Protein AF-A0A160TIC3-F1 (afdb_monomer)

Mean predicted aligned error: 8.0 Å

Secondary structure (DSSP, 8-state):
------------S-S-HHHHHHHHHHHHHHHHHT--HHHHHHHHHHTTT-GGGHHHHHHHHHHHHHHHTS------SSS--HHHHHHHHHHH-GGGGGGS--SS-TT-HHHHHHHHHHHHHHHHHHHHHHHT---

Organism: NCBI:txid652676

pLDDT: mean 81.6, std 15.87, range [39.41, 95.56]

Radius of gyration: 15.98 Å; Cα contacts (8 Å, |Δi|>4): 124; chains: 1; bounding box: 35×35×46 Å

Sequence (135 aa):
MMHMPIAGAVAPPVLPEAMVMQAARLWREARNAGDPVQPVLYALFASHGYDMLAPTFDSVMTLCESRFDRSLCTGCPLAPSADERLLCRLLAFPEDLSRIAPCRNPGSGGIEAALGCALVSARIMAMAAMEGRPQ

Structure (mmCIF, N/CA/C/O backbone):
data_AF-A0A160TIC3-F1
#
_entry.id   AF-A0A160TIC3-F1
#
loop_
_atom_site.group_PDB
_atom_site.id
_atom_site.type_symbol
_atom_site.label_atom_id
_atom_site.label_alt_id
_atom_site.label_comp_id
_atom_site.label_asym_id
_atom_site.label_entity_id
_atom_site.label_seq_id
_atom_site.pdbx_PDB_ins_code
_atom_site.Cartn_x
_atom_site.Cartn_y
_atom_site.Cartn_z
_atom_site.occupancy
_atom_site.B_iso_or_equiv
_atom_site.auth_seq_id
_atom_site.auth_comp_id
_atom_site.auth_asym_id
_atom_site.auth_atom_id
_atom_site.pdbx_PDB_model_num
ATOM 1 N N . MET A 1 1 ? 20.604 -27.325 32.363 1.00 43.50 1 MET A N 1
ATOM 2 C CA . MET A 1 1 ? 20.337 -25.992 31.779 1.00 43.50 1 MET A CA 1
ATOM 3 C C . MET A 1 1 ? 19.081 -26.099 30.940 1.00 43.50 1 MET A C 1
ATOM 5 O O . MET A 1 1 ? 19.071 -26.883 30.002 1.00 43.50 1 MET A O 1
ATOM 9 N N . MET A 1 2 ? 18.013 -25.405 31.328 1.00 40.25 2 MET A N 1
ATOM 10 C CA . MET A 1 2 ? 16.756 -25.390 30.579 1.00 40.25 2 MET A CA 1
ATOM 11 C C . MET A 1 2 ? 16.929 -24.496 29.346 1.00 40.25 2 MET A C 1
ATOM 13 O O . MET A 1 2 ? 17.326 -23.342 29.484 1.00 40.25 2 MET A O 1
ATOM 17 N N . HIS A 1 3 ? 16.663 -25.016 28.148 1.00 42.41 3 HIS A N 1
ATOM 18 C CA . HIS A 1 3 ? 16.443 -24.168 26.979 1.00 42.41 3 HIS A CA 1
ATOM 19 C C . HIS A 1 3 ? 15.075 -23.500 27.139 1.00 42.41 3 HIS A C 1
ATOM 21 O O . HIS A 1 3 ? 14.052 -24.181 27.115 1.00 42.41 3 HIS A O 1
ATOM 27 N N . MET A 1 4 ? 15.055 -22.177 27.319 1.00 41.50 4 MET A N 1
ATOM 28 C CA . MET A 1 4 ? 13.846 -21.404 27.050 1.00 41.50 4 MET A CA 1
ATOM 29 C C . MET A 1 4 ? 13.647 -21.349 25.534 1.00 41.50 4 MET A C 1
ATOM 31 O O . MET A 1 4 ? 14.604 -21.042 24.816 1.00 41.50 4 MET A O 1
ATOM 35 N N . PRO A 1 5 ? 12.435 -21.605 25.023 1.00 50.72 5 PRO A N 1
ATOM 36 C CA . PRO A 1 5 ? 12.123 -21.237 23.659 1.00 50.72 5 PRO A CA 1
ATOM 37 C C . PRO A 1 5 ? 12.170 -19.709 23.570 1.00 50.72 5 PRO A C 1
ATOM 39 O O . PRO A 1 5 ? 11.600 -19.009 24.409 1.00 50.72 5 PRO A O 1
ATOM 42 N N . ILE A 1 6 ? 12.876 -19.193 22.565 1.00 42.00 6 ILE A N 1
ATOM 43 C CA . ILE A 1 6 ? 12.772 -17.795 22.153 1.00 42.00 6 ILE A CA 1
ATOM 44 C C . ILE A 1 6 ? 11.293 -17.576 21.846 1.00 42.00 6 ILE A C 1
ATOM 46 O O . ILE A 1 6 ? 10.763 -18.170 20.906 1.00 42.00 6 ILE A O 1
ATOM 50 N N . ALA A 1 7 ? 10.626 -16.797 22.700 1.00 42.06 7 ALA A N 1
ATOM 51 C CA . ALA A 1 7 ? 9.279 -16.316 22.460 1.00 42.06 7 ALA A CA 1
ATOM 52 C C . ALA A 1 7 ? 9.243 -15.795 21.024 1.00 42.06 7 ALA A C 1
ATOM 54 O O . ALA A 1 7 ? 10.051 -14.934 20.666 1.00 42.06 7 ALA A O 1
ATOM 55 N N . GLY A 1 8 ? 8.387 -16.404 20.194 1.00 39.41 8 GLY A N 1
ATOM 56 C CA . GLY A 1 8 ? 8.243 -16.035 18.794 1.00 39.41 8 GLY A CA 1
ATOM 57 C C . GLY A 1 8 ? 8.161 -14.522 18.709 1.00 39.41 8 GLY A C 1
ATOM 58 O O . GLY A 1 8 ? 7.408 -13.922 19.474 1.00 39.41 8 GLY A O 1
ATOM 59 N N . ALA A 1 9 ? 9.005 -13.923 17.868 1.00 40.31 9 ALA A N 1
ATOM 60 C CA . ALA A 1 9 ? 9.001 -12.491 17.642 1.00 40.31 9 ALA A CA 1
ATOM 61 C C . ALA A 1 9 ? 7.568 -12.095 17.279 1.00 40.31 9 ALA A C 1
ATOM 63 O O . ALA A 1 9 ? 7.111 -12.343 16.164 1.00 40.31 9 ALA A O 1
ATOM 64 N N . VAL A 1 10 ? 6.834 -11.570 18.261 1.00 43.38 10 VAL A N 1
ATOM 65 C CA . VAL A 1 10 ? 5.527 -10.973 18.044 1.00 43.38 10 VAL A CA 1
ATOM 66 C C . VAL A 1 10 ? 5.830 -9.838 17.092 1.00 43.38 10 VAL A C 1
ATOM 68 O O . VAL A 1 10 ? 6.557 -8.910 17.455 1.00 43.38 10 VAL A O 1
ATOM 71 N N . ALA A 1 11 ? 5.387 -9.981 15.841 1.00 53.03 11 ALA A N 1
ATOM 72 C CA . ALA A 1 11 ? 5.526 -8.919 14.866 1.00 53.03 11 ALA A CA 1
ATOM 73 C C . ALA A 1 11 ? 5.005 -7.634 15.531 1.00 53.03 11 ALA A C 1
ATOM 75 O O . ALA A 1 11 ? 3.964 -7.687 16.198 1.00 53.03 11 ALA A O 1
ATOM 76 N N . PRO A 1 12 ? 5.753 -6.519 15.451 1.00 54.91 12 PRO A N 1
ATOM 77 C CA . PRO A 1 12 ? 5.342 -5.271 16.081 1.00 54.91 12 PRO A CA 1
ATOM 78 C C . PRO A 1 12 ? 3.912 -4.929 15.646 1.00 54.91 12 PRO A C 1
ATOM 80 O O . PRO A 1 12 ? 3.515 -5.334 14.552 1.00 54.91 12 PRO A O 1
ATOM 83 N N . PRO A 1 13 ? 3.130 -4.210 16.471 1.00 56.34 13 PRO A N 1
ATOM 84 C CA . PRO A 1 13 ? 1.769 -3.855 16.110 1.00 56.34 13 PRO A CA 1
ATOM 85 C C . PRO A 1 13 ? 1.809 -3.063 14.803 1.00 56.34 13 PRO A C 1
ATOM 87 O O . PRO A 1 13 ? 2.240 -1.913 14.740 1.00 56.34 13 PRO A O 1
ATOM 90 N N . VAL A 1 14 ? 1.378 -3.730 13.744 1.00 73.69 14 VAL A N 1
ATOM 91 C CA . VAL A 1 14 ? 1.146 -3.204 12.404 1.00 73.69 14 VAL A CA 1
ATOM 92 C C . VAL A 1 14 ? -0.319 -3.498 12.098 1.00 73.69 14 VAL A C 1
ATOM 94 O O . VAL A 1 14 ? -0.939 -4.329 12.769 1.00 73.69 14 VAL A O 1
ATOM 97 N N . LEU A 1 15 ? -0.897 -2.783 11.129 1.00 81.62 15 LEU A N 1
ATOM 98 C CA . LEU A 1 15 ? -2.255 -3.042 10.649 1.00 81.62 15 LEU A CA 1
ATOM 99 C C . LEU A 1 15 ? -2.511 -4.555 10.527 1.00 81.62 15 LEU A C 1
ATOM 101 O O . LEU A 1 15 ? -1.638 -5.262 10.012 1.00 81.62 15 LEU A O 1
ATOM 105 N N . PRO A 1 16 ? -3.683 -5.060 10.958 1.00 87.75 16 PRO A N 1
ATOM 106 C CA . PRO A 1 16 ? -4.003 -6.476 10.825 1.00 87.75 16 PRO A CA 1
ATOM 107 C C . PRO A 1 16 ? -3.778 -6.951 9.386 1.00 87.75 16 PRO A C 1
ATOM 109 O O . PRO A 1 16 ? -4.205 -6.274 8.450 1.00 87.75 16 PRO A O 1
ATOM 112 N N . GLU A 1 17 ? -3.160 -8.120 9.189 1.00 88.06 17 GLU A N 1
ATOM 113 C CA . GLU A 1 17 ? -2.863 -8.630 7.838 1.00 88.06 17 GLU A CA 1
ATOM 114 C C . GLU A 1 17 ? -4.115 -8.678 6.952 1.00 88.06 17 GLU A C 1
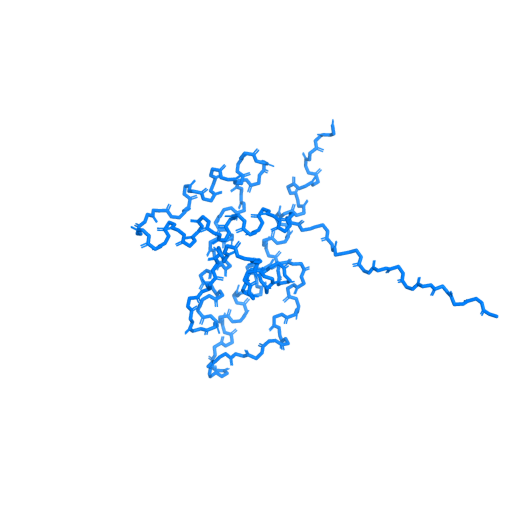ATOM 116 O O . GLU A 1 17 ? -4.058 -8.344 5.773 1.00 88.06 17 GLU A O 1
ATOM 121 N N . ALA A 1 18 ? -5.271 -9.019 7.530 1.00 88.50 18 ALA A N 1
ATOM 122 C CA . ALA A 1 18 ? -6.556 -8.998 6.834 1.00 88.50 18 ALA A CA 1
ATOM 123 C C . ALA A 1 18 ? -6.898 -7.613 6.260 1.00 88.50 18 ALA A C 1
ATOM 125 O O . ALA A 1 18 ? -7.359 -7.517 5.125 1.00 88.50 18 ALA A O 1
ATOM 126 N N . MET A 1 19 ? -6.619 -6.543 7.008 1.00 90.62 19 MET A N 1
ATOM 127 C CA . MET A 1 19 ? -6.838 -5.169 6.562 1.00 90.62 19 MET A CA 1
ATOM 128 C C . MET A 1 19 ? -5.845 -4.767 5.475 1.00 90.62 19 MET A C 1
ATOM 130 O O . MET A 1 19 ? -6.246 -4.160 4.487 1.00 90.62 19 MET A O 1
ATOM 134 N N . VAL A 1 20 ? -4.570 -5.143 5.618 1.00 91.56 20 VAL A N 1
ATOM 135 C CA . VAL A 1 20 ? -3.548 -4.913 4.584 1.00 91.56 20 VAL A CA 1
ATOM 136 C C . VAL A 1 20 ? -3.946 -5.603 3.279 1.00 91.56 20 VAL A C 1
ATOM 138 O O . VAL A 1 20 ? -3.929 -4.978 2.220 1.00 91.56 20 VAL A O 1
ATOM 141 N N . MET A 1 21 ? -4.365 -6.869 3.348 1.00 91.81 21 MET A N 1
ATOM 142 C CA . MET A 1 21 ? -4.829 -7.626 2.185 1.00 91.81 21 MET A CA 1
ATOM 143 C C . MET A 1 21 ? -6.082 -7.004 1.566 1.00 91.81 21 MET A C 1
ATOM 145 O O . MET A 1 21 ? -6.152 -6.853 0.349 1.00 91.81 21 MET A O 1
ATOM 149 N N . GLN A 1 22 ? -7.060 -6.606 2.381 1.00 92.75 22 GLN A N 1
ATOM 150 C CA . GLN A 1 22 ? -8.281 -5.975 1.886 1.00 92.75 22 GLN A CA 1
ATOM 151 C C . GLN A 1 22 ? -7.995 -4.627 1.213 1.00 92.75 22 GLN A C 1
ATOM 153 O O . GLN A 1 22 ? -8.491 -4.383 0.115 1.00 92.75 22 GLN A O 1
ATOM 158 N N . ALA A 1 23 ? -7.143 -3.793 1.810 1.00 93.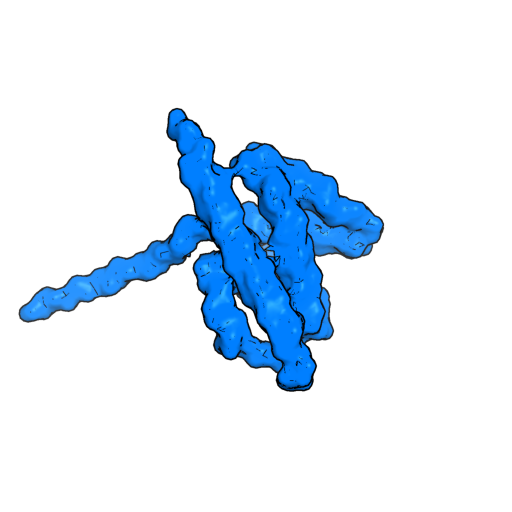75 23 ALA A N 1
ATOM 159 C CA . ALA A 1 23 ? -6.704 -2.533 1.220 1.00 93.75 23 ALA A CA 1
ATOM 160 C C . ALA A 1 23 ? -5.971 -2.758 -0.111 1.00 93.75 23 ALA A C 1
ATOM 162 O O . ALA A 1 23 ? -6.259 -2.082 -1.095 1.00 93.75 23 ALA A O 1
ATOM 163 N N . ALA A 1 24 ? -5.076 -3.749 -0.180 1.00 94.38 24 ALA A N 1
ATOM 164 C CA . ALA A 1 24 ? -4.334 -4.080 -1.396 1.00 94.38 24 ALA A CA 1
ATOM 165 C C . ALA A 1 24 ? -5.236 -4.593 -2.534 1.00 94.38 24 ALA A C 1
ATOM 167 O O . ALA A 1 24 ? -4.978 -4.318 -3.709 1.00 94.38 24 ALA A O 1
ATOM 168 N N . ARG A 1 25 ? -6.299 -5.333 -2.199 1.00 94.31 25 ARG A N 1
ATOM 169 C CA . ARG A 1 25 ? -7.313 -5.801 -3.158 1.00 94.31 25 ARG A CA 1
ATOM 170 C C . ARG A 1 25 ? -8.147 -4.648 -3.690 1.00 94.31 25 ARG A C 1
ATOM 172 O O . ARG A 1 25 ? -8.178 -4.454 -4.898 1.00 94.31 25 ARG A O 1
ATOM 179 N N . LEU A 1 26 ? -8.716 -3.833 -2.802 1.00 94.69 26 LEU A N 1
ATOM 180 C CA . LEU A 1 26 ? -9.500 -2.657 -3.185 1.00 94.69 26 LEU A CA 1
ATOM 181 C C . LEU A 1 26 ? -8.680 -1.663 -4.017 1.00 94.69 26 LEU A C 1
ATOM 183 O O . LEU A 1 26 ? -9.165 -1.136 -5.014 1.00 94.69 26 LEU A O 1
ATOM 187 N N . TRP A 1 27 ? -7.415 -1.449 -3.647 1.00 95.56 27 TRP A N 1
ATOM 188 C CA . TRP A 1 27 ? -6.481 -0.634 -4.420 1.00 95.56 27 TRP A CA 1
ATOM 189 C C . TRP A 1 27 ? -6.304 -1.169 -5.844 1.00 95.56 27 TRP A C 1
ATOM 191 O O . TRP A 1 27 ? -6.371 -0.408 -6.809 1.00 95.56 27 TRP A O 1
ATOM 201 N N . ARG A 1 28 ? -6.100 -2.486 -5.986 1.00 94.06 28 ARG A N 1
ATOM 202 C CA . ARG A 1 28 ? -5.933 -3.136 -7.290 1.00 94.06 28 ARG A CA 1
ATOM 203 C C . ARG A 1 28 ? -7.208 -3.070 -8.118 1.00 94.06 28 ARG A C 1
ATOM 205 O O . ARG A 1 28 ? -7.122 -2.778 -9.304 1.00 94.06 28 ARG A O 1
ATOM 212 N N . GLU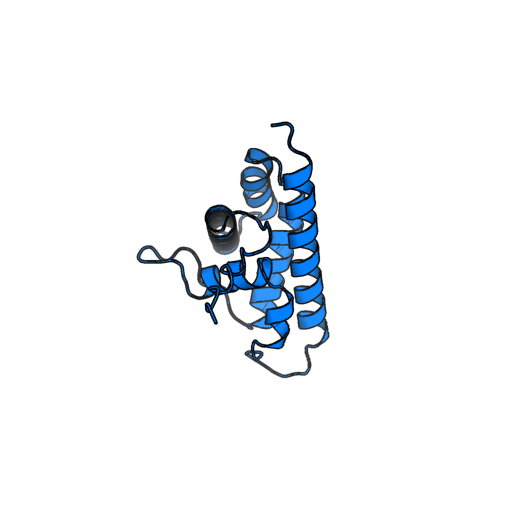 A 1 29 ? -8.358 -3.345 -7.516 1.00 93.94 29 GLU A N 1
ATOM 213 C CA . GLU A 1 29 ? -9.660 -3.284 -8.180 1.00 93.94 29 GLU A CA 1
ATOM 214 C C . GLU A 1 29 ? -9.931 -1.878 -8.720 1.00 93.94 29 GLU A C 1
ATOM 216 O O . GLU A 1 29 ? -10.150 -1.733 -9.922 1.00 93.94 29 GLU A O 1
ATOM 221 N N . ALA A 1 30 ? -9.794 -0.846 -7.880 1.00 94.62 30 ALA A N 1
ATOM 222 C CA . ALA A 1 30 ? -9.973 0.545 -8.292 1.00 94.62 30 ALA A CA 1
ATOM 223 C C . ALA A 1 30 ? -8.995 0.936 -9.412 1.00 94.62 30 ALA A C 1
ATOM 225 O O . ALA A 1 30 ? -9.398 1.472 -10.442 1.00 94.62 30 ALA A O 1
ATOM 226 N N . ARG A 1 31 ? -7.707 0.590 -9.273 1.00 93.06 31 ARG A N 1
ATOM 227 C CA . ARG A 1 31 ? -6.691 0.891 -10.293 1.00 93.06 31 ARG A CA 1
ATOM 228 C C . ARG A 1 31 ? -6.954 0.176 -11.619 1.00 93.06 31 ARG A C 1
ATOM 230 O O . ARG A 1 31 ? -6.742 0.769 -12.671 1.00 93.06 31 ARG A O 1
ATOM 237 N N . ASN A 1 32 ? -7.418 -1.073 -11.581 1.00 92.44 32 ASN A N 1
ATOM 238 C CA . ASN A 1 32 ? -7.771 -1.836 -12.779 1.00 92.44 32 ASN A CA 1
ATOM 239 C C . ASN A 1 32 ? -9.033 -1.291 -13.465 1.00 92.44 32 ASN A C 1
ATOM 241 O O . ASN A 1 32 ? -9.120 -1.343 -14.689 1.00 92.44 32 ASN A O 1
ATOM 245 N N . ALA A 1 33 ? -9.995 -0.780 -12.692 1.00 92.88 33 ALA A N 1
ATOM 246 C CA . ALA A 1 33 ? -11.209 -0.146 -13.205 1.00 92.88 33 ALA A CA 1
ATOM 247 C C . ALA A 1 33 ? -10.977 1.290 -13.718 1.00 92.88 33 ALA A C 1
ATOM 249 O O . ALA A 1 33 ? -11.817 1.826 -14.436 1.00 92.88 33 ALA A O 1
ATOM 250 N N . GLY A 1 34 ? -9.833 1.903 -13.387 1.00 91.81 34 GLY A N 1
ATOM 251 C CA . GLY A 1 34 ? -9.555 3.314 -13.675 1.00 91.81 34 GLY A CA 1
ATOM 252 C C . GLY A 1 34 ? -10.227 4.282 -12.694 1.00 91.81 34 GLY A C 1
ATOM 253 O O . GLY A 1 34 ? -10.295 5.480 -12.964 1.00 91.81 34 GLY A O 1
ATOM 254 N N . ASP A 1 35 ? -10.706 3.770 -11.563 1.00 93.38 35 ASP A N 1
ATOM 255 C CA . ASP A 1 35 ? -11.384 4.529 -10.520 1.00 93.38 35 ASP A CA 1
ATOM 256 C C . ASP A 1 35 ? -10.392 5.262 -9.601 1.00 93.38 35 ASP A C 1
ATOM 258 O O . ASP A 1 35 ? -9.229 4.859 -9.453 1.00 93.38 35 ASP A O 1
ATOM 262 N N . PRO A 1 36 ? -10.833 6.335 -8.918 1.00 92.62 36 PRO A N 1
ATOM 263 C CA . PRO A 1 36 ? -10.010 6.997 -7.920 1.00 92.62 36 PRO A CA 1
ATOM 264 C C . PRO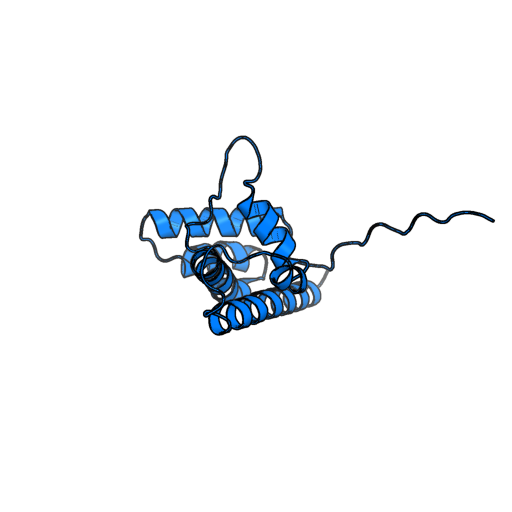 A 1 36 ? -9.754 6.059 -6.730 1.00 92.62 36 PRO A C 1
ATOM 266 O O . PRO A 1 36 ? -10.662 5.680 -5.993 1.00 92.62 36 PRO A O 1
ATOM 269 N N . VAL A 1 37 ? -8.482 5.730 -6.507 1.00 94.31 37 VAL A N 1
ATOM 270 C CA . VAL A 1 37 ? -8.026 4.837 -5.428 1.00 94.31 37 VAL A CA 1
ATOM 271 C C . VAL A 1 37 ? -8.229 5.446 -4.034 1.00 94.31 37 VAL A C 1
ATOM 273 O O . VAL A 1 37 ? -8.639 4.754 -3.101 1.00 94.31 37 VAL A O 1
ATOM 276 N N . GLN A 1 38 ? -7.935 6.741 -3.881 1.00 92.81 38 GLN A N 1
ATOM 277 C CA . GLN A 1 38 ? -7.917 7.419 -2.578 1.00 92.81 38 GLN A CA 1
ATOM 278 C C . GLN A 1 38 ? -9.262 7.339 -1.828 1.00 92.81 38 GLN A C 1
ATOM 280 O O . GLN A 1 38 ? -9.245 6.946 -0.664 1.00 92.81 38 GLN A O 1
ATOM 285 N N . PRO A 1 39 ? -10.429 7.619 -2.447 1.00 94.19 39 PRO A N 1
ATOM 286 C CA . PRO A 1 39 ? -11.727 7.463 -1.787 1.00 94.19 39 PRO A CA 1
ATOM 287 C C . PRO A 1 39 ? -12.006 6.044 -1.282 1.00 94.19 39 PRO A C 1
ATOM 289 O O . PRO A 1 39 ? -12.551 5.880 -0.192 1.00 94.19 39 PRO A O 1
ATOM 292 N N . VAL A 1 40 ? -11.618 5.021 -2.049 1.00 94.56 40 VAL A 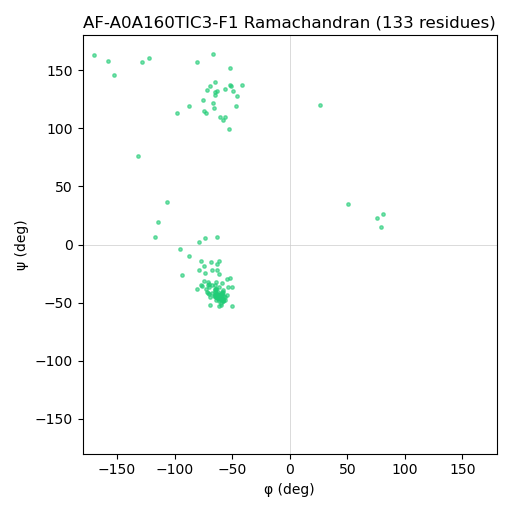N 1
ATOM 293 C CA . VAL A 1 40 ? -11.858 3.616 -1.687 1.00 94.56 40 VAL A CA 1
ATOM 294 C C . VAL A 1 40 ? -11.001 3.219 -0.485 1.00 94.56 40 VAL A C 1
ATOM 296 O O . VAL A 1 40 ? -11.506 2.634 0.475 1.00 94.56 40 VAL A O 1
ATOM 299 N N . LEU A 1 41 ? -9.716 3.587 -0.499 1.00 94.50 41 LEU A N 1
ATOM 300 C CA . LEU A 1 41 ? -8.828 3.368 0.642 1.00 94.50 41 LEU A CA 1
ATOM 301 C C . LEU A 1 41 ? -9.271 4.160 1.873 1.00 94.50 41 LEU A C 1
ATOM 303 O O . LEU A 1 41 ? -9.282 3.615 2.975 1.00 94.50 41 LEU A O 1
ATOM 307 N N . TYR A 1 42 ? -9.663 5.422 1.690 1.00 94.06 42 TYR A N 1
ATOM 308 C CA . TYR A 1 42 ? -10.164 6.265 2.769 1.00 94.06 42 TYR A CA 1
ATOM 309 C C . TYR A 1 42 ? -11.385 5.632 3.433 1.00 94.06 42 TYR A C 1
ATOM 311 O O . TYR A 1 42 ? -11.398 5.494 4.648 1.00 94.06 42 TYR A O 1
ATOM 319 N N . ALA A 1 43 ? -12.376 5.175 2.662 1.00 93.75 43 ALA A N 1
ATOM 320 C CA . ALA A 1 43 ? -13.569 4.534 3.212 1.00 93.75 43 ALA A CA 1
ATOM 321 C C . ALA A 1 43 ? -13.233 3.281 4.044 1.00 93.75 43 ALA A C 1
ATOM 323 O O . ALA A 1 43 ? -13.755 3.116 5.152 1.00 93.75 43 ALA A O 1
ATOM 324 N N . LEU A 1 44 ? -12.324 2.428 3.553 1.00 93.81 44 LEU A N 1
ATOM 325 C CA . LEU A 1 44 ? -11.872 1.248 4.293 1.00 93.81 44 LEU A CA 1
ATOM 326 C C . LEU A 1 44 ? -11.193 1.644 5.609 1.00 93.81 44 LEU A C 1
ATOM 328 O O . LEU A 1 44 ? -11.562 1.145 6.674 1.00 93.81 44 LEU A O 1
ATOM 332 N N . PHE A 1 45 ? -10.204 2.531 5.552 1.00 91.50 45 PHE A N 1
ATOM 333 C CA . PHE A 1 45 ? -9.411 2.879 6.724 1.00 91.50 45 PHE A CA 1
ATOM 334 C C . PHE A 1 45 ? -10.183 3.744 7.729 1.00 91.50 45 PHE A C 1
ATOM 336 O O .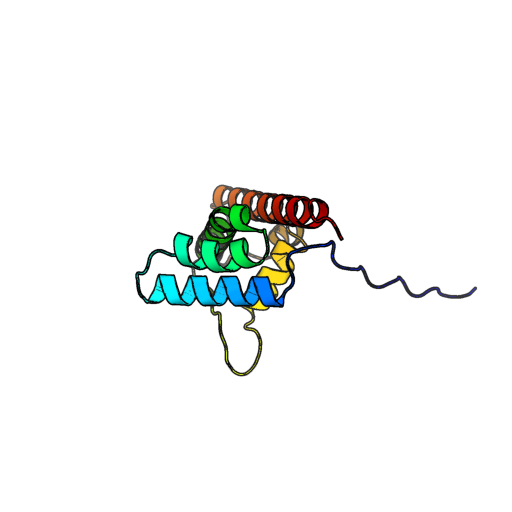 PHE A 1 45 ? -10.086 3.507 8.932 1.00 91.50 45 PHE A O 1
ATOM 343 N N . ALA A 1 46 ? -11.010 4.683 7.267 1.00 90.75 46 ALA A N 1
ATOM 344 C CA . ALA A 1 46 ? -11.834 5.538 8.120 1.00 90.75 46 ALA A CA 1
ATOM 345 C C . ALA A 1 46 ? -12.828 4.733 8.962 1.00 90.75 46 ALA A C 1
ATOM 347 O O . ALA A 1 46 ? -13.013 5.041 10.138 1.00 90.75 46 ALA A O 1
ATOM 348 N N . SER A 1 47 ? -13.394 3.646 8.417 1.00 87.62 47 SER A N 1
ATOM 349 C CA . SER A 1 47 ? -14.280 2.752 9.185 1.00 87.62 47 SER A CA 1
ATOM 350 C C . SER A 1 47 ? -13.600 2.085 10.392 1.00 87.62 47 SER A C 1
ATOM 352 O O . SER A 1 47 ? -14.281 1.585 11.283 1.00 87.62 47 SER A O 1
ATOM 354 N N . HIS A 1 48 ? -12.266 2.131 10.452 1.00 84.00 48 HIS A N 1
ATOM 355 C CA . HIS A 1 48 ? -11.450 1.591 11.536 1.00 84.00 48 HIS A CA 1
ATOM 356 C C . HIS A 1 48 ? -10.645 2.670 12.290 1.00 84.00 48 HIS A C 1
ATOM 358 O O . HIS A 1 48 ? -9.832 2.325 13.146 1.00 84.00 48 HIS A O 1
ATOM 364 N N . GLY A 1 49 ? -10.861 3.961 11.996 1.00 82.44 49 GLY A N 1
ATOM 365 C CA . GLY A 1 49 ? -10.127 5.077 12.612 1.00 82.44 49 GLY A CA 1
ATOM 366 C C . GLY A 1 49 ? -8.700 5.272 12.084 1.00 82.44 49 GLY A C 1
ATOM 367 O O . GLY A 1 49 ? -7.852 5.823 12.778 1.00 82.44 49 GLY A O 1
ATOM 368 N N . TYR A 1 50 ? -8.420 4.790 10.872 1.00 86.19 50 TYR A N 1
ATOM 369 C CA . TYR A 1 50 ? -7.096 4.782 10.240 1.00 86.19 50 TYR A CA 1
ATOM 370 C C . TYR A 1 50 ? -7.024 5.671 8.995 1.00 86.19 50 TYR A C 1
ATOM 372 O O . TYR A 1 50 ? -6.159 5.482 8.148 1.00 86.19 50 TYR A O 1
ATOM 380 N N . ASP A 1 51 ? -7.945 6.615 8.840 1.00 84.31 51 ASP A N 1
ATOM 381 C CA . ASP A 1 51 ? -8.158 7.418 7.633 1.00 84.31 51 ASP A CA 1
ATOM 382 C C . ASP A 1 51 ? -6.883 8.080 7.075 1.00 84.31 51 ASP A C 1
ATOM 384 O O . ASP A 1 51 ? -6.669 8.091 5.860 1.00 84.31 51 ASP A O 1
ATOM 388 N N . MET A 1 52 ? -5.977 8.524 7.953 1.00 85.44 52 MET A N 1
ATOM 389 C CA . MET A 1 52 ? -4.676 9.097 7.578 1.00 85.44 52 MET A CA 1
ATOM 390 C C . MET A 1 52 ? -3.734 8.120 6.842 1.00 85.44 52 MET A C 1
ATOM 392 O O . MET A 1 52 ? -2.780 8.554 6.194 1.00 85.44 52 MET A O 1
ATOM 396 N N . LEU A 1 53 ? -3.984 6.807 6.903 1.00 89.31 53 LEU A N 1
ATOM 397 C CA . LEU A 1 53 ? -3.166 5.789 6.235 1.00 89.31 53 LEU A CA 1
ATOM 398 C C . LEU A 1 53 ? -3.448 5.662 4.738 1.00 89.31 53 LEU A C 1
ATOM 400 O O . LEU A 1 53 ? -2.561 5.211 4.013 1.00 89.31 53 LEU A O 1
ATOM 404 N N . ALA A 1 54 ? -4.618 6.086 4.255 1.00 92.06 54 ALA A N 1
ATOM 405 C CA . ALA A 1 54 ? -4.996 5.984 2.843 1.00 92.06 54 ALA A CA 1
ATOM 406 C C . ALA A 1 54 ? -3.935 6.539 1.861 1.00 92.06 54 ALA A C 1
ATOM 408 O O . ALA A 1 54 ? -3.484 5.779 0.996 1.00 92.06 54 ALA A O 1
ATOM 409 N N . PRO A 1 55 ? -3.440 7.789 2.007 1.00 92.62 55 PRO A N 1
ATOM 410 C CA . PRO A 1 55 ? -2.428 8.338 1.098 1.00 92.62 55 PRO A CA 1
ATOM 411 C C . PRO A 1 55 ? -1.093 7.589 1.141 1.00 92.62 55 PRO A C 1
ATOM 413 O O . PRO A 1 55 ? -0.400 7.452 0.129 1.00 92.62 55 PRO A O 1
ATOM 416 N N . THR A 1 56 ? -0.736 7.060 2.308 1.00 92.12 56 THR A N 1
ATOM 417 C CA . THR A 1 56 ? 0.550 6.384 2.494 1.00 92.12 56 THR A CA 1
ATOM 418 C C . THR A 1 56 ? 0.501 4.962 1.967 1.00 92.12 56 THR A C 1
ATOM 420 O O . THR A 1 56 ? 1.449 4.511 1.330 1.00 92.12 56 THR A O 1
ATOM 423 N N . PHE A 1 57 ? -0.623 4.274 2.152 1.00 93.38 57 PHE A N 1
ATOM 424 C CA . PHE A 1 57 ? -0.840 2.957 1.574 1.00 93.38 57 PHE A CA 1
ATOM 425 C C . PHE A 1 57 ? -0.817 3.010 0.039 1.00 93.38 57 PHE A C 1
ATOM 427 O O . PHE A 1 57 ? -0.161 2.184 -0.591 1.00 93.38 57 PHE A O 1
ATOM 434 N N . ASP A 1 58 ? -1.442 4.024 -0.568 1.00 94.75 58 ASP A N 1
ATOM 435 C CA . ASP A 1 58 ? -1.376 4.248 -2.020 1.00 94.75 58 ASP A CA 1
ATOM 436 C C . ASP A 1 58 ? 0.066 4.466 -2.517 1.00 94.75 58 ASP A C 1
ATOM 438 O O . ASP A 1 58 ? 0.498 3.874 -3.513 1.00 94.75 58 ASP A O 1
ATOM 442 N N . SER A 1 59 ? 0.848 5.251 -1.768 1.00 94.06 59 SER A N 1
ATOM 443 C CA . SER A 1 59 ? 2.271 5.472 -2.047 1.00 94.06 59 SER A CA 1
ATOM 444 C C . SER A 1 59 ? 3.077 4.175 -1.968 1.00 94.06 59 SER A C 1
ATOM 446 O O . SER A 1 59 ? 3.845 3.879 -2.883 1.00 94.06 59 SER A O 1
ATOM 448 N N . VAL A 1 60 ? 2.871 3.366 -0.921 1.00 94.69 60 VAL A N 1
ATOM 449 C CA . VAL A 1 60 ? 3.522 2.055 -0.764 1.00 94.69 60 VAL A CA 1
ATOM 450 C C . VAL A 1 60 ? 3.207 1.151 -1.954 1.00 94.69 60 VAL A C 1
ATOM 452 O O . VAL A 1 60 ? 4.124 0.591 -2.549 1.00 94.69 60 VAL A O 1
ATOM 455 N N . MET A 1 61 ? 1.938 1.039 -2.350 1.00 94.75 61 MET A N 1
ATOM 456 C CA . MET A 1 61 ? 1.530 0.186 -3.470 1.00 94.75 61 MET A CA 1
ATOM 457 C C . MET A 1 61 ? 2.163 0.634 -4.795 1.00 94.75 61 MET A C 1
ATOM 459 O O . MET A 1 61 ? 2.730 -0.185 -5.522 1.00 94.75 61 MET A O 1
ATOM 463 N N . THR A 1 62 ? 2.139 1.938 -5.083 1.00 93.94 62 THR A N 1
ATOM 464 C CA . THR A 1 62 ? 2.723 2.511 -6.306 1.00 93.94 62 THR A CA 1
ATOM 465 C C . THR A 1 62 ? 4.248 2.344 -6.351 1.00 93.94 62 THR A C 1
ATOM 467 O O . THR A 1 62 ? 4.813 1.999 -7.394 1.00 93.94 62 THR A O 1
ATOM 470 N N . LEU A 1 63 ? 4.930 2.545 -5.220 1.00 92.75 63 LEU A N 1
ATOM 471 C CA . LEU A 1 63 ? 6.380 2.370 -5.110 1.00 92.75 63 LEU A CA 1
ATOM 472 C C . LEU A 1 63 ? 6.790 0.896 -5.175 1.00 92.75 63 LEU A C 1
ATOM 474 O O . LEU A 1 63 ? 7.812 0.590 -5.783 1.00 92.75 63 LEU A O 1
ATOM 478 N N . CYS A 1 64 ? 5.987 -0.021 -4.631 1.00 90.94 64 CYS A N 1
ATOM 479 C CA . CYS A 1 64 ? 6.179 -1.457 -4.812 1.00 90.94 64 CYS A CA 1
ATOM 480 C C . CYS A 1 64 ? 6.110 -1.845 -6.295 1.00 90.94 64 CYS A C 1
ATOM 482 O O . CYS A 1 64 ? 7.036 -2.487 -6.787 1.00 90.94 64 CYS A O 1
ATOM 484 N N . GLU A 1 65 ? 5.077 -1.425 -7.037 1.00 91.00 65 GLU A N 1
ATOM 485 C CA . GLU A 1 65 ? 5.004 -1.706 -8.482 1.00 91.00 65 GLU A CA 1
ATOM 486 C C . GLU A 1 65 ? 6.210 -1.139 -9.237 1.00 91.00 65 GLU A C 1
ATOM 488 O O . GLU A 1 65 ? 6.802 -1.825 -10.069 1.00 91.00 65 GLU A O 1
ATOM 493 N N . SER A 1 66 ? 6.615 0.088 -8.896 1.00 89.50 66 SER A N 1
ATOM 494 C CA . SER A 1 66 ? 7.772 0.753 -9.505 1.00 89.50 66 SER A CA 1
ATOM 495 C C . SER A 1 66 ? 9.087 0.030 -9.190 1.00 89.50 66 SER A C 1
ATOM 497 O O . SER A 1 66 ? 9.954 -0.095 -10.051 1.00 89.50 66 SER A O 1
ATOM 499 N N . ARG A 1 67 ? 9.248 -0.475 -7.960 1.00 86.62 67 ARG A N 1
ATOM 500 C CA . ARG A 1 67 ? 10.450 -1.186 -7.500 1.00 86.62 67 ARG A CA 1
ATOM 501 C C . ARG A 1 67 ? 10.553 -2.604 -8.066 1.00 86.62 67 ARG A C 1
ATOM 503 O O . ARG A 1 67 ? 11.665 -3.104 -8.243 1.00 86.62 67 ARG A O 1
ATOM 510 N N . PHE A 1 68 ? 9.426 -3.264 -8.319 1.00 85.38 68 PHE A N 1
ATOM 511 C CA . PHE A 1 68 ? 9.389 -4.609 -8.902 1.00 85.38 68 PHE A CA 1
ATOM 512 C C . PHE A 1 68 ? 9.204 -4.612 -10.424 1.00 85.38 68 PHE A C 1
ATOM 514 O O . PHE A 1 68 ? 9.253 -5.685 -11.020 1.00 85.38 68 PHE A O 1
ATOM 521 N N . ASP A 1 69 ? 9.025 -3.440 -11.045 1.00 86.06 69 ASP A N 1
ATOM 522 C CA . ASP A 1 69 ? 8.780 -3.265 -12.487 1.00 86.06 69 ASP A CA 1
ATOM 523 C C . ASP A 1 69 ? 7.634 -4.163 -12.996 1.00 86.06 69 ASP A C 1
ATOM 525 O O . ASP A 1 69 ? 7.675 -4.734 -14.085 1.00 86.06 69 ASP A O 1
ATOM 529 N N . ARG A 1 70 ? 6.621 -4.365 -12.145 1.00 87.25 70 ARG A N 1
ATOM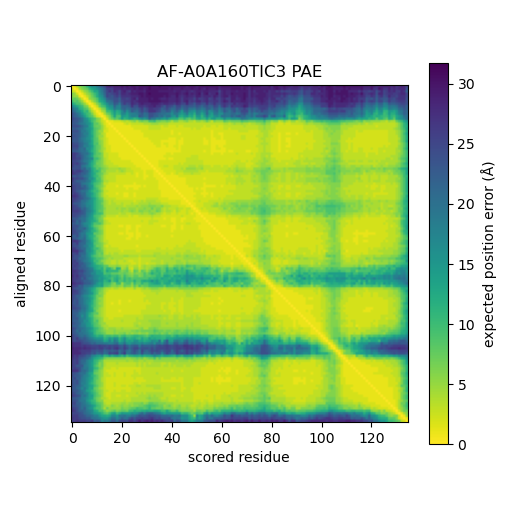 530 C CA . ARG A 1 70 ? 5.455 -5.205 -12.432 1.00 87.25 70 ARG A CA 1
ATOM 531 C C . ARG A 1 70 ? 4.275 -4.825 -11.556 1.00 87.25 70 ARG A C 1
ATOM 533 O O . ARG A 1 70 ? 4.438 -4.332 -10.442 1.00 87.25 70 ARG A O 1
ATOM 540 N N . SER A 1 71 ? 3.081 -5.176 -12.010 1.00 87.56 71 SER A N 1
ATOM 541 C CA . SER A 1 71 ? 1.890 -5.092 -11.174 1.00 87.56 71 SER A CA 1
ATOM 542 C C . SER A 1 71 ? 1.918 -6.132 -10.049 1.00 87.56 71 SER A C 1
ATOM 544 O O . SER A 1 71 ? 2.243 -7.303 -10.264 1.00 87.56 71 SER A O 1
ATOM 546 N N . LEU A 1 72 ? 1.548 -5.707 -8.839 1.00 85.31 72 LEU A N 1
ATOM 547 C CA . LEU A 1 72 ? 1.274 -6.602 -7.712 1.00 85.31 72 LEU A CA 1
ATOM 548 C C . LEU A 1 72 ? 0.021 -7.448 -7.983 1.00 85.31 72 LEU A C 1
ATOM 550 O O . LEU A 1 72 ? -1.073 -6.915 -8.173 1.00 85.31 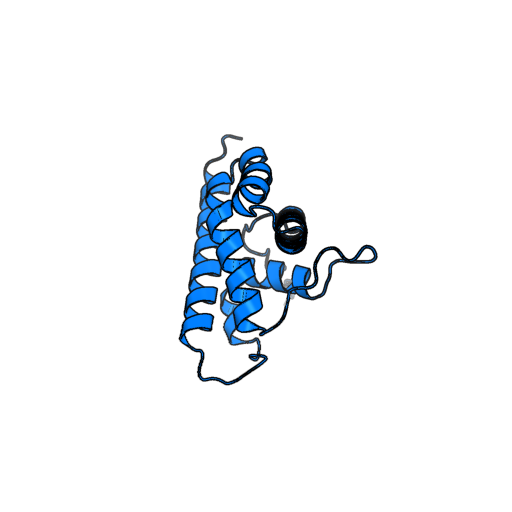72 LEU A O 1
ATOM 554 N N . CYS A 1 73 ? 0.158 -8.763 -7.963 1.00 84.50 73 CYS A N 1
ATOM 555 C CA . CYS A 1 73 ? -0.947 -9.703 -7.998 1.00 84.50 73 CYS A CA 1
ATOM 556 C C . CYS A 1 73 ? -1.628 -9.720 -6.626 1.00 84.50 73 CYS A C 1
ATOM 558 O O . CYS A 1 73 ? -1.016 -10.134 -5.650 1.00 84.50 73 CYS A O 1
ATOM 560 N N . THR A 1 74 ? -2.881 -9.294 -6.517 1.00 83.62 74 THR A N 1
ATOM 561 C CA . THR A 1 74 ? -3.658 -9.324 -5.264 1.00 83.62 74 THR A CA 1
ATOM 562 C C . THR A 1 74 ? -5.005 -10.003 -5.514 1.00 83.62 74 THR A C 1
ATOM 564 O O . THR A 1 74 ? -5.453 -10.081 -6.657 1.00 83.62 74 THR A O 1
ATOM 567 N N . GLY A 1 75 ? -5.636 -10.548 -4.468 1.00 77.25 75 GLY A N 1
ATOM 568 C CA . GLY A 1 75 ? -6.989 -11.108 -4.572 1.00 77.25 75 GLY A CA 1
ATOM 569 C C . GLY A 1 75 ? -7.093 -12.527 -5.136 1.00 77.25 75 GLY A C 1
ATOM 570 O O . GLY A 1 75 ? -8.131 -12.885 -5.684 1.00 77.25 75 GLY A O 1
ATOM 571 N N . CYS A 1 76 ? -6.054 -13.361 -5.007 1.00 73.50 76 CYS A N 1
ATOM 572 C CA . CYS A 1 76 ? -6.155 -14.759 -5.437 1.00 73.50 76 CYS A CA 1
ATOM 573 C C . CYS A 1 76 ? -7.197 -15.522 -4.577 1.00 73.50 76 CYS A C 1
ATOM 575 O O . CYS A 1 76 ? -7.114 -15.483 -3.347 1.00 73.50 76 CYS A O 1
ATOM 577 N N . PRO A 1 77 ? -8.175 -16.227 -5.186 1.00 65.88 77 PRO A N 1
ATOM 578 C CA . PRO A 1 77 ? -9.301 -16.824 -4.459 1.00 65.88 77 PRO A CA 1
ATOM 579 C C . PRO A 1 77 ? -8.938 -18.078 -3.649 1.00 65.88 77 PRO A C 1
ATOM 581 O O . PRO A 1 77 ? -9.689 -18.463 -2.758 1.00 65.88 77 PRO A O 1
ATOM 584 N N . LEU A 1 78 ? -7.807 -18.725 -3.946 1.00 62.91 78 LEU A N 1
ATOM 585 C CA . LEU A 1 78 ? -7.402 -19.986 -3.308 1.00 62.91 78 LEU A CA 1
ATOM 586 C C . LEU A 1 78 ? -6.491 -19.788 -2.085 1.00 62.91 78 LEU A C 1
ATOM 588 O O . LEU A 1 78 ? -6.454 -20.648 -1.211 1.00 62.91 78 LEU A O 1
ATOM 592 N N . ALA A 1 79 ? -5.744 -18.682 -2.021 1.00 67.69 79 ALA A N 1
ATOM 593 C CA . ALA A 1 79 ? -4.841 -18.328 -0.923 1.00 67.69 79 ALA A CA 1
ATOM 594 C C . ALA A 1 79 ? -4.352 -16.879 -1.097 1.00 67.69 79 ALA A C 1
ATOM 596 O O . ALA A 1 79 ? -4.394 -16.374 -2.222 1.00 67.69 79 ALA A O 1
ATOM 597 N N . PRO A 1 80 ? -3.804 -16.228 -0.048 1.00 68.25 80 PRO A N 1
ATOM 598 C CA . PRO A 1 80 ? -3.115 -14.957 -0.221 1.00 68.25 80 PRO A CA 1
ATOM 599 C C . PRO A 1 80 ? -2.055 -15.057 -1.319 1.00 68.25 80 PRO A C 1
ATOM 601 O O . PRO A 1 80 ? -1.327 -16.057 -1.401 1.00 68.25 80 PRO A O 1
ATOM 604 N N . SER A 1 81 ? -1.953 -14.050 -2.178 1.00 82.81 81 SER A N 1
ATOM 605 C CA . SER A 1 81 ? -0.921 -14.044 -3.213 1.00 82.81 81 SER A CA 1
ATOM 606 C C . SER A 1 81 ? 0.478 -13.924 -2.585 1.00 82.81 81 SER A C 1
ATOM 608 O O . SER A 1 81 ? 0.643 -13.562 -1.415 1.00 82.81 81 SER A O 1
ATOM 610 N N . ALA A 1 82 ? 1.523 -14.237 -3.355 1.00 85.75 82 ALA A N 1
ATOM 611 C CA . ALA A 1 82 ? 2.895 -13.991 -2.910 1.00 85.75 82 ALA A CA 1
ATOM 612 C C . ALA A 1 82 ? 3.139 -12.503 -2.599 1.00 85.75 82 ALA A C 1
ATOM 614 O O . ALA A 1 82 ? 3.870 -12.194 -1.661 1.00 85.75 82 ALA A O 1
ATOM 615 N N . ASP A 1 83 ? 2.475 -11.605 -3.328 1.00 89.19 83 ASP A N 1
ATOM 616 C CA . ASP A 1 83 ? 2.612 -10.159 -3.154 1.00 89.19 83 ASP A CA 1
ATOM 617 C C . ASP A 1 83 ? 1.878 -9.643 -1.922 1.00 89.19 83 ASP A C 1
ATOM 619 O O . ASP A 1 83 ? 2.394 -8.768 -1.239 1.00 89.19 83 ASP A O 1
ATOM 623 N N . GLU A 1 84 ? 0.720 -10.215 -1.586 1.00 90.75 84 GLU A N 1
ATOM 624 C CA . GLU A 1 84 ? 0.008 -9.901 -0.344 1.00 90.75 84 GLU A CA 1
ATOM 625 C C . GLU A 1 84 ? 0.865 -10.264 0.875 1.00 90.75 84 GLU A C 1
ATOM 627 O O . GLU A 1 84 ? 1.046 -9.445 1.774 1.00 90.75 84 GLU A O 1
ATOM 632 N N . ARG A 1 85 ? 1.484 -11.454 0.872 1.00 89.50 85 ARG A N 1
ATOM 633 C CA . ARG A 1 85 ? 2.422 -11.854 1.937 1.00 89.50 85 ARG A CA 1
ATOM 634 C C . ARG A 1 85 ? 3.659 -10.964 1.987 1.00 89.50 85 ARG A C 1
ATOM 636 O O . ARG A 1 85 ? 4.116 -10.615 3.074 1.00 89.50 85 ARG A O 1
ATOM 643 N N . LEU A 1 86 ? 4.211 -10.616 0.825 1.00 89.81 86 LEU A N 1
ATOM 644 C CA . LEU A 1 86 ? 5.359 -9.721 0.728 1.00 89.81 86 LEU A CA 1
ATOM 645 C C . LEU A 1 86 ? 5.031 -8.341 1.305 1.00 89.81 86 LEU A C 1
ATOM 647 O O . LEU A 1 86 ? 5.820 -7.803 2.074 1.00 89.81 86 LEU A O 1
ATOM 651 N N . LEU A 1 87 ? 3.857 -7.801 0.979 1.00 91.50 87 LEU A N 1
ATOM 652 C CA . LEU A 1 87 ? 3.386 -6.511 1.463 1.00 91.50 87 LEU A CA 1
ATOM 653 C C . LEU A 1 87 ? 3.193 -6.512 2.983 1.00 91.50 87 LEU A C 1
ATOM 655 O O . LEU A 1 87 ? 3.710 -5.620 3.652 1.00 91.50 87 LEU A O 1
ATOM 659 N N . CYS A 1 88 ? 2.517 -7.526 3.538 1.00 91.19 88 CYS A N 1
ATOM 660 C CA . CYS A 1 88 ? 2.373 -7.678 4.990 1.00 91.19 88 CYS A CA 1
ATOM 661 C C . CYS A 1 88 ? 3.743 -7.726 5.679 1.00 91.19 88 CYS A C 1
ATOM 663 O O . CYS A 1 88 ? 3.974 -7.015 6.657 1.00 91.19 88 CYS A O 1
ATOM 665 N N . ARG A 1 89 ? 4.684 -8.504 5.126 1.00 90.81 89 ARG A N 1
ATOM 666 C CA . ARG A 1 89 ? 6.046 -8.609 5.656 1.00 90.81 89 ARG A CA 1
ATOM 667 C C . ARG A 1 89 ? 6.795 -7.280 5.608 1.00 90.81 89 ARG A C 1
ATOM 669 O O . ARG A 1 89 ? 7.425 -6.929 6.594 1.00 90.81 89 ARG A O 1
ATOM 676 N N . LEU A 1 90 ? 6.725 -6.546 4.499 1.00 92.00 90 LEU A N 1
ATOM 677 C CA . LEU A 1 90 ? 7.410 -5.260 4.340 1.00 92.00 90 LEU A CA 1
ATOM 678 C C . LEU A 1 90 ? 6.835 -4.163 5.240 1.00 92.00 90 LEU A C 1
ATOM 680 O O . LEU A 1 90 ? 7.584 -3.331 5.739 1.00 92.00 90 LEU A O 1
ATOM 684 N N . LEU A 1 91 ? 5.522 -4.160 5.475 1.00 91.31 91 LEU A N 1
ATOM 685 C CA . LEU A 1 91 ? 4.899 -3.230 6.420 1.00 91.31 91 LEU A CA 1
ATOM 686 C C . LEU A 1 91 ? 5.262 -3.568 7.874 1.00 91.31 91 LEU A C 1
ATOM 688 O O . LEU A 1 91 ? 5.473 -2.660 8.678 1.00 91.31 91 LEU A O 1
ATOM 692 N N . ALA A 1 92 ? 5.373 -4.857 8.206 1.00 89.75 92 ALA A N 1
ATOM 693 C CA . ALA A 1 92 ? 5.823 -5.311 9.522 1.00 89.75 92 ALA A CA 1
ATOM 694 C C . ALA A 1 92 ? 7.319 -5.037 9.759 1.00 89.75 92 ALA A C 1
ATOM 696 O O . ALA A 1 92 ? 7.707 -4.544 10.822 1.00 89.75 92 ALA A O 1
ATOM 697 N N . PHE A 1 93 ? 8.143 -5.300 8.743 1.00 89.94 93 PHE A N 1
ATOM 698 C CA . PHE A 1 93 ? 9.603 -5.247 8.782 1.00 89.94 93 PHE A CA 1
ATOM 699 C C . PHE A 1 93 ? 10.150 -4.457 7.577 1.00 89.94 93 PHE A C 1
ATOM 701 O O . PHE A 1 93 ? 10.654 -5.058 6.624 1.00 89.94 93 PHE A O 1
ATOM 708 N N . PRO A 1 94 ? 10.066 -3.111 7.580 1.00 90.31 94 PRO A N 1
ATOM 709 C CA . PRO A 1 94 ? 10.572 -2.281 6.483 1.00 90.31 94 PRO A CA 1
ATOM 710 C C . PRO A 1 94 ? 12.048 -2.535 6.137 1.00 90.31 94 PRO A C 1
ATOM 712 O O . PRO A 1 94 ? 12.453 -2.406 4.984 1.00 90.31 94 PRO A O 1
ATOM 715 N N . GLU A 1 95 ? 12.855 -2.946 7.117 1.00 88.44 95 GLU A N 1
ATOM 716 C CA . GLU A 1 95 ? 14.266 -3.302 6.964 1.00 88.44 95 GLU A CA 1
ATOM 717 C C . GLU A 1 95 ? 14.513 -4.491 6.017 1.00 88.44 95 GLU A C 1
ATOM 719 O O . GLU A 1 95 ? 15.582 -4.578 5.399 1.00 88.44 95 GLU A O 1
ATOM 724 N N . ASP A 1 96 ? 13.523 -5.376 5.845 1.00 90.25 96 ASP A N 1
ATOM 725 C CA . ASP A 1 96 ? 13.612 -6.514 4.927 1.00 90.25 96 ASP A CA 1
ATOM 726 C C . ASP A 1 96 ? 13.634 -6.074 3.455 1.00 90.25 96 ASP A C 1
ATOM 728 O O . ASP A 1 96 ? 14.045 -6.862 2.602 1.00 90.25 96 ASP A O 1
ATOM 732 N N . LEU A 1 97 ? 13.280 -4.818 3.144 1.00 87.94 97 LEU A N 1
ATOM 733 C CA . LEU A 1 97 ? 13.350 -4.273 1.785 1.00 87.94 97 LEU A CA 1
ATOM 734 C C . LEU A 1 97 ? 14.750 -4.425 1.175 1.00 87.94 97 LEU A C 1
ATOM 736 O O . LEU A 1 97 ? 14.882 -4.873 0.037 1.00 87.94 97 LEU A O 1
ATOM 740 N N . SER A 1 98 ? 15.789 -4.135 1.962 1.00 84.75 98 SER A N 1
ATOM 741 C CA . SER A 1 98 ? 17.197 -4.237 1.546 1.00 84.75 98 SER A CA 1
ATOM 742 C C . SER A 1 98 ? 17.633 -5.666 1.189 1.00 84.75 98 SER A C 1
ATOM 744 O O . SER A 1 98 ? 18.601 -5.870 0.457 1.00 84.75 98 SER A O 1
ATOM 746 N N . ARG A 1 99 ? 16.916 -6.677 1.696 1.00 85.44 99 ARG A N 1
ATOM 747 C CA . ARG A 1 99 ? 17.195 -8.102 1.461 1.00 85.44 99 ARG A CA 1
ATOM 748 C C . ARG A 1 99 ? 16.521 -8.626 0.195 1.00 85.44 99 ARG A C 1
ATOM 750 O O . ARG A 1 99 ? 16.792 -9.754 -0.217 1.00 85.44 99 ARG A O 1
ATOM 757 N N . ILE A 1 100 ? 15.635 -7.839 -0.414 1.00 82.88 100 ILE A N 1
ATOM 758 C CA . ILE A 1 100 ? 14.882 -8.230 -1.601 1.00 82.88 100 ILE A CA 1
ATOM 759 C C . ILE A 1 100 ? 15.572 -7.668 -2.842 1.00 82.88 100 ILE A C 1
ATOM 761 O O . ILE A 1 100 ? 15.601 -6.457 -3.091 1.00 82.88 100 ILE A O 1
ATOM 765 N N . ALA A 1 101 ? 16.093 -8.583 -3.660 1.00 76.38 101 ALA A N 1
ATOM 766 C CA . ALA A 1 101 ? 16.741 -8.237 -4.914 1.00 76.38 101 ALA A CA 1
ATOM 767 C C . ALA A 1 101 ? 15.793 -7.422 -5.822 1.00 76.38 101 ALA A C 1
ATOM 769 O O . ALA A 1 101 ? 14.621 -7.785 -5.977 1.00 76.38 101 ALA A O 1
ATOM 770 N N . PRO A 1 102 ? 16.260 -6.316 -6.427 1.00 70.06 102 PRO A N 1
ATOM 771 C CA . PRO A 1 102 ? 15.498 -5.617 -7.453 1.00 70.06 102 PRO A CA 1
ATOM 772 C C . PRO A 1 102 ? 15.294 -6.463 -8.698 1.00 70.06 102 PRO A C 1
ATOM 774 O O . PRO A 1 102 ? 16.208 -7.141 -9.160 1.00 70.06 102 PRO A O 1
ATOM 777 N N . CYS A 1 103 ? 14.087 -6.376 -9.264 1.00 65.81 103 CYS A N 1
ATOM 778 C CA . CYS A 1 103 ? 13.758 -7.020 -10.533 1.00 65.81 103 CYS A CA 1
ATOM 779 C C . CYS A 1 103 ? 14.523 -6.383 -11.707 1.00 65.81 103 CYS A C 1
ATOM 781 O O . CYS A 1 103 ? 14.717 -7.039 -12.729 1.00 65.81 103 CYS A O 1
ATOM 783 N N . ARG A 1 104 ? 14.998 -5.131 -11.570 1.00 63.31 104 ARG A N 1
ATOM 784 C CA . ARG A 1 104 ? 15.795 -4.450 -12.598 1.00 63.31 104 ARG A CA 1
ATOM 785 C C . ARG A 1 104 ? 16.747 -3.391 -12.025 1.00 63.31 104 ARG A C 1
ATOM 787 O O . ARG A 1 104 ? 16.417 -2.734 -11.049 1.00 63.31 104 ARG A O 1
ATOM 794 N N . ASN A 1 105 ? 17.909 -3.275 -12.679 1.00 55.09 105 ASN A N 1
ATOM 795 C CA . ASN A 1 105 ? 19.026 -2.319 -12.551 1.00 55.09 105 ASN A CA 1
ATOM 796 C C . ASN A 1 105 ? 19.249 -1.631 -11.170 1.00 55.09 105 ASN A C 1
ATOM 798 O O . ASN A 1 105 ? 18.421 -0.818 -10.761 1.00 55.09 105 ASN A O 1
ATOM 802 N N . PRO A 1 106 ? 20.417 -1.793 -10.510 1.00 53.50 106 PRO A N 1
ATOM 803 C CA . PRO A 1 106 ? 20.767 -1.118 -9.243 1.00 53.50 106 PRO A CA 1
ATOM 804 C C . PRO A 1 106 ? 20.862 0.427 -9.297 1.00 53.50 106 PRO A C 1
ATOM 806 O O . PRO A 1 106 ? 21.248 1.056 -8.317 1.00 53.50 106 PRO A O 1
ATOM 809 N N . GLY A 1 107 ? 20.501 1.068 -10.415 1.00 54.06 107 GLY A N 1
ATOM 810 C CA . GLY A 1 107 ? 20.518 2.526 -10.590 1.00 54.06 107 GLY A CA 1
ATOM 811 C C . GLY A 1 107 ? 19.336 3.286 -9.970 1.00 54.06 107 GLY A C 1
ATOM 812 O O . GLY A 1 107 ? 19.258 4.500 -10.120 1.00 54.06 107 GLY A O 1
ATOM 813 N N . SER A 1 108 ? 18.407 2.610 -9.289 1.00 61.19 108 SER A N 1
ATOM 814 C CA . SER A 1 108 ? 17.174 3.202 -8.744 1.00 61.19 108 SER A CA 1
ATOM 815 C C . SER A 1 108 ? 17.191 3.363 -7.218 1.00 61.19 108 SER A C 1
ATOM 817 O O . SER A 1 108 ? 16.157 3.231 -6.565 1.00 61.19 108 SER A O 1
ATOM 819 N N . GLY A 1 109 ? 18.346 3.703 -6.628 1.00 69.12 109 GLY A N 1
ATOM 820 C CA . GLY A 1 109 ? 18.469 3.930 -5.177 1.00 69.12 109 GLY A CA 1
ATOM 821 C C . GLY A 1 109 ? 17.431 4.913 -4.608 1.00 69.12 109 GLY A C 1
ATOM 822 O O . GLY A 1 109 ? 16.990 4.756 -3.474 1.00 69.12 109 GLY A O 1
ATOM 823 N N . GLY A 1 110 ? 16.956 5.867 -5.420 1.00 83.69 110 GLY A N 1
ATOM 824 C CA . GLY A 1 110 ? 15.867 6.774 -5.046 1.00 83.69 110 GLY A CA 1
ATOM 825 C C . GLY A 1 110 ? 14.512 6.087 -4.822 1.00 83.69 110 GLY A C 1
ATOM 826 O O . GLY A 1 110 ? 13.806 6.456 -3.890 1.00 83.69 110 GLY A O 1
ATOM 827 N N . ILE A 1 111 ? 14.156 5.069 -5.619 1.00 87.12 111 ILE A N 1
ATOM 828 C CA . ILE A 1 111 ? 12.891 4.326 -5.460 1.00 87.12 111 ILE A CA 1
ATOM 829 C C . ILE A 1 111 ? 12.951 3.447 -4.212 1.00 87.12 111 ILE A C 1
ATOM 831 O O . ILE A 1 111 ? 11.979 3.381 -3.466 1.00 87.12 111 ILE A O 1
ATOM 835 N N . GLU A 1 112 ? 14.088 2.797 -3.959 1.00 88.00 112 GLU A N 1
ATOM 836 C CA . GLU A 1 112 ? 14.269 1.984 -2.753 1.00 88.00 112 GLU A CA 1
ATOM 837 C C . GLU A 1 112 ? 14.209 2.835 -1.481 1.00 88.00 112 GLU A C 1
ATOM 839 O O . GLU A 1 112 ? 13.477 2.491 -0.555 1.00 88.00 112 GLU A O 1
ATOM 844 N N . ALA A 1 113 ? 14.895 3.982 -1.463 1.00 88.56 113 ALA A N 1
ATOM 845 C CA . ALA A 1 113 ? 14.819 4.921 -0.350 1.00 88.56 113 ALA A CA 1
ATOM 846 C C . ALA A 1 113 ? 13.391 5.457 -0.153 1.00 88.56 113 ALA A C 1
ATOM 848 O O . ALA A 1 113 ? 12.895 5.477 0.972 1.00 88.56 113 ALA A O 1
ATOM 849 N N . ALA A 1 114 ? 12.700 5.840 -1.234 1.00 91.62 114 ALA A N 1
ATOM 850 C CA . ALA A 1 114 ? 11.319 6.311 -1.165 1.00 91.62 114 ALA A CA 1
ATOM 851 C C . ALA A 1 114 ? 10.363 5.229 -0.638 1.00 91.62 114 ALA A C 1
ATOM 853 O O . ALA A 1 114 ? 9.526 5.520 0.215 1.00 91.62 114 ALA A O 1
ATOM 854 N N . LEU A 1 115 ? 10.505 3.982 -1.101 1.00 92.19 115 LEU A N 1
ATOM 855 C CA . LEU A 1 115 ? 9.705 2.856 -0.623 1.00 92.19 115 LEU A CA 1
ATOM 856 C C . LEU A 1 115 ? 9.993 2.559 0.850 1.00 92.19 115 LEU A C 1
ATOM 858 O O . LEU A 1 115 ? 9.056 2.395 1.626 1.00 92.19 115 LEU A O 1
ATOM 862 N N . GLY A 1 116 ? 11.264 2.559 1.257 1.00 91.69 116 GLY A N 1
ATOM 863 C CA . GLY A 1 116 ? 11.654 2.423 2.659 1.00 91.69 116 GLY A CA 1
ATOM 864 C C . GLY A 1 116 ? 11.015 3.501 3.537 1.00 91.69 116 GLY A C 1
ATOM 865 O O . GLY A 1 116 ? 10.391 3.178 4.547 1.00 91.69 116 GLY A O 1
ATOM 866 N N . CYS A 1 117 ? 11.079 4.768 3.116 1.00 91.81 117 CYS A N 1
ATOM 867 C CA . CYS A 1 117 ? 10.410 5.875 3.801 1.00 91.81 117 CYS A CA 1
ATOM 868 C C . CYS A 1 117 ? 8.894 5.663 3.889 1.00 91.81 117 CYS A C 1
ATOM 870 O O . CYS A 1 117 ? 8.331 5.793 4.972 1.00 91.81 117 CYS A O 1
ATOM 872 N N . ALA A 1 118 ? 8.233 5.286 2.791 1.00 93.94 118 ALA A N 1
ATOM 873 C CA . ALA A 1 118 ? 6.790 5.054 2.773 1.00 93.94 118 ALA A CA 1
ATOM 874 C C . ALA A 1 118 ? 6.369 3.908 3.713 1.00 93.94 118 ALA A C 1
ATOM 876 O O . ALA A 1 118 ? 5.386 4.047 4.4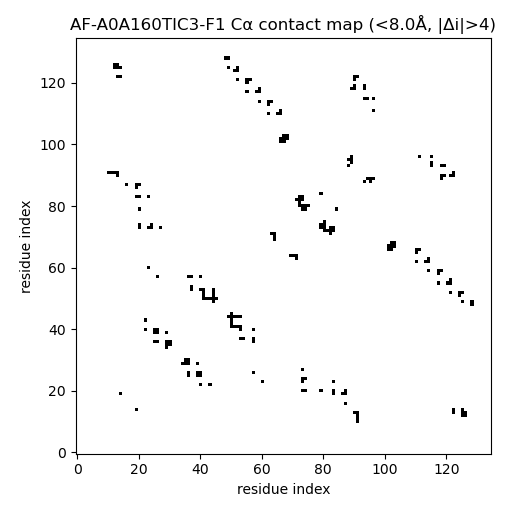40 1.00 93.94 118 ALA A O 1
ATOM 877 N N . LEU A 1 119 ? 7.132 2.808 3.754 1.00 93.19 119 LEU A N 1
ATOM 878 C CA . LEU A 1 119 ? 6.897 1.682 4.664 1.00 93.19 119 LEU A CA 1
ATOM 879 C C . LEU A 1 119 ? 7.060 2.095 6.134 1.00 93.19 119 LEU A C 1
ATOM 881 O O . LEU A 1 119 ? 6.206 1.781 6.964 1.00 93.19 119 LEU A O 1
ATOM 885 N N . VAL A 1 120 ? 8.123 2.840 6.456 1.00 91.69 120 VAL A N 1
ATOM 886 C CA . VAL A 1 120 ? 8.361 3.354 7.814 1.00 91.69 120 VAL A CA 1
ATOM 887 C C . VAL A 1 120 ? 7.256 4.325 8.232 1.00 91.69 120 VAL A C 1
ATOM 889 O O . VAL A 1 120 ? 6.706 4.186 9.324 1.00 91.69 120 VAL A O 1
ATOM 892 N N . SER A 1 121 ? 6.876 5.267 7.366 1.00 90.50 121 SER A N 1
ATOM 893 C CA . SER A 1 121 ? 5.779 6.200 7.630 1.00 90.50 121 SER A CA 1
ATOM 894 C C . SER A 1 121 ? 4.454 5.470 7.845 1.00 90.50 121 SER A C 1
ATOM 896 O O . SER A 1 121 ? 3.773 5.748 8.831 1.00 90.50 121 SER A O 1
ATOM 898 N N . ALA A 1 122 ? 4.106 4.504 6.986 1.00 90.44 122 ALA A N 1
ATOM 899 C CA . ALA A 1 122 ? 2.891 3.701 7.134 1.00 90.44 122 ALA A CA 1
ATOM 900 C C . ALA A 1 122 ? 2.856 2.989 8.490 1.00 90.44 122 ALA A C 1
ATOM 902 O O . ALA A 1 122 ? 1.842 3.016 9.184 1.00 90.44 122 ALA A O 1
ATOM 903 N N . ARG A 1 123 ? 3.985 2.404 8.902 1.00 89.06 123 ARG A N 1
ATOM 904 C CA . ARG A 1 123 ? 4.103 1.731 10.196 1.00 89.06 123 ARG A CA 1
ATOM 905 C C . ARG A 1 123 ? 3.946 2.703 11.367 1.00 89.06 123 ARG A C 1
ATOM 907 O O . ARG A 1 123 ? 3.215 2.394 12.301 1.00 89.06 123 ARG A O 1
ATOM 914 N N . ILE A 1 124 ? 4.578 3.878 11.322 1.00 88.31 124 ILE A N 1
ATOM 915 C CA . ILE A 1 124 ? 4.442 4.906 12.370 1.00 88.31 124 ILE A CA 1
ATOM 916 C C . ILE A 1 124 ? 2.989 5.376 12.494 1.00 88.31 124 ILE A C 1
ATOM 918 O O . ILE A 1 124 ? 2.460 5.421 13.602 1.00 88.31 124 ILE A O 1
ATOM 922 N N . MET A 1 125 ? 2.321 5.671 11.375 1.00 88.31 125 MET A N 1
ATOM 923 C CA . MET A 1 125 ? 0.913 6.083 11.387 1.00 88.31 125 MET A CA 1
ATOM 924 C C . MET A 1 125 ? -0.013 4.980 11.895 1.00 88.31 125 MET A C 1
ATOM 926 O O . MET A 1 125 ? -0.935 5.268 12.652 1.00 88.31 125 MET A O 1
ATOM 930 N N . ALA A 1 126 ? 0.252 3.720 11.539 1.00 85.69 126 ALA A N 1
ATOM 931 C CA . ALA A 1 126 ? -0.503 2.590 12.065 1.00 85.69 126 ALA A CA 1
ATOM 932 C C . ALA A 1 126 ? -0.357 2.473 13.589 1.00 85.69 126 ALA A C 1
ATOM 934 O O . ALA A 1 126 ? -1.358 2.328 14.286 1.00 85.69 126 ALA A O 1
ATOM 935 N N . MET A 1 127 ? 0.871 2.576 14.111 1.00 85.50 127 MET A N 1
ATOM 936 C CA . MET A 1 127 ? 1.127 2.531 15.556 1.00 85.50 127 MET A CA 1
ATOM 937 C C . MET A 1 127 ? 0.423 3.681 16.285 1.00 85.50 127 MET A C 1
ATOM 939 O O . MET A 1 127 ? -0.328 3.430 17.225 1.00 85.50 127 MET A O 1
ATOM 943 N N . ALA A 1 128 ? 0.572 4.916 15.796 1.00 83.12 128 ALA A N 1
ATOM 944 C CA . ALA A 1 128 ? -0.070 6.091 16.386 1.00 83.12 128 ALA A CA 1
ATOM 945 C C . ALA A 1 128 ? -1.604 5.970 16.408 1.00 83.12 128 ALA A C 1
ATOM 947 O O . ALA A 1 128 ? -2.250 6.292 17.405 1.00 83.12 128 ALA A O 1
ATOM 948 N N . ALA A 1 129 ? -2.200 5.456 15.330 1.00 81.12 129 ALA A N 1
ATOM 949 C CA . ALA A 1 129 ? -3.646 5.298 15.252 1.00 81.12 129 ALA A CA 1
ATOM 950 C C . ALA A 1 129 ? -4.178 4.141 16.122 1.00 81.12 129 ALA A C 1
ATOM 952 O O . ALA A 1 129 ? -5.331 4.164 16.550 1.00 81.12 129 ALA A O 1
ATOM 953 N N . MET A 1 130 ? -3.352 3.134 16.426 1.00 77.31 130 MET A N 1
ATOM 954 C CA . MET A 1 130 ? -3.702 2.076 17.382 1.00 77.31 130 MET A CA 1
ATOM 955 C C . MET A 1 130 ? -3.588 2.532 18.844 1.00 77.31 130 MET A C 1
ATOM 957 O O . MET A 1 130 ? -4.401 2.101 19.662 1.00 77.31 130 MET A O 1
ATOM 961 N N . GLU A 1 131 ? -2.626 3.402 19.165 1.00 74.94 131 GLU A N 1
ATOM 962 C CA . GLU A 1 131 ? -2.429 3.979 20.505 1.00 74.94 131 GLU A CA 1
ATOM 963 C C . GLU A 1 131 ? -3.520 4.989 20.891 1.00 74.94 131 GLU A C 1
ATOM 965 O O . GLU A 1 131 ? -3.897 5.075 22.057 1.00 74.94 131 GLU A O 1
ATOM 970 N N . GLY A 1 132 ? -4.076 5.722 19.922 1.00 65.12 132 GLY A N 1
ATOM 971 C CA . GLY A 1 132 ? -5.112 6.735 20.154 1.00 65.12 132 GLY A CA 1
ATOM 972 C C . GLY A 1 132 ? -6.512 6.203 20.489 1.00 65.12 132 GLY A C 1
ATOM 973 O O . GLY A 1 132 ? -7.448 6.998 20.572 1.00 65.12 132 GLY A O 1
ATOM 974 N N . ARG A 1 133 ? -6.701 4.886 20.659 1.00 59.25 133 ARG A N 1
ATOM 975 C CA . ARG A 1 133 ? -8.029 4.308 20.915 1.00 59.25 133 ARG A CA 1
ATOM 976 C C . ARG A 1 133 ? -8.357 4.290 22.416 1.00 59.25 133 ARG A C 1
ATOM 978 O O . ARG A 1 133 ? -7.665 3.592 23.159 1.00 59.25 133 ARG A O 1
ATOM 985 N N . PRO A 1 134 ? -9.428 4.968 22.879 1.00 46.16 134 PRO A N 1
ATOM 986 C CA . PRO A 1 134 ? -10.024 4.623 24.164 1.00 46.16 134 PRO A CA 1
ATOM 987 C C . PRO A 1 134 ? -10.566 3.188 24.073 1.00 46.16 134 PRO A C 1
ATOM 989 O O . PRO A 1 134 ? -11.190 2.830 23.071 1.00 46.16 134 PRO A O 1
ATOM 992 N N . GLN A 1 135 ? -10.246 2.362 25.074 1.00 45.12 135 GLN A N 1
ATOM 993 C CA . GLN A 1 135 ? -10.772 0.996 25.196 1.00 45.12 135 GLN A CA 1
ATOM 994 C C . GLN A 1 135 ? -12.274 0.990 25.469 1.00 45.12 135 GLN A C 1
ATOM 996 O O . GLN A 1 135 ? -12.736 1.904 26.191 1.00 45.12 135 GLN A O 1
#

Foldseek 3Di:
DDDDPPPPPPQPDAPDLVLLQVLLVLQVVCVVVVHDSQVSSQVSCVVVQLNVLSVLSNQLLVLVCVQQVHHQDGDDPPDGDPSSVVRVCCLSPVVCLVVDDGNDDPPPVVSNVSNSVSSVVSNVSRVVSVVPDDD

Solvent-accessible surface area (backbone atoms only — not comparable to full-atom values): 7794 Å² total; per-residue (Å²): 135,85,83,74,77,78,73,72,81,71,73,61,79,43,72,55,60,70,55,54,44,50,48,50,29,54,43,48,52,25,56,74,71,70,45,75,42,59,64,58,36,26,57,61,28,44,79,73,63,37,40,85,45,26,70,38,51,52,50,36,55,55,36,49,25,64,52,51,76,42,83,76,58,56,73,50,92,90,48,82,29,75,47,43,54,49,48,49,47,34,46,57,37,39,76,54,54,82,76,52,81,65,73,63,71,94,86,46,61,68,54,56,52,50,34,42,49,32,27,48,49,44,32,51,52,40,38,53,47,62,68,70,56,85,129